Protein AF-A0A4Q3WGD9-F1 (afdb_monomer)

Solvent-accessible surface area (backbone atoms only — not comparable to full-atom values): 4986 Å² total; per-residue (Å²): 122,66,65,63,58,50,52,52,49,52,52,55,50,52,52,49,54,53,51,49,65,63,58,53,74,86,39,61,67,70,59,52,50,52,53,50,50,53,53,50,48,54,51,52,52,50,48,37,60,75,69,58,48,67,61,53,65,75,70,50,54,70,66,60,53,52,53,50,51,53,49,52,50,51,52,52,52,49,48,55,53,48,55,64,72,76,104

Nearest PDB structures (foldseek):
  8om4-assembly1_A  TM=2.969E-01  e=6.503E+00  Saccharomyces cerevisiae

Structure (mmCIF, N/CA/C/O backbone):
data_AF-A0A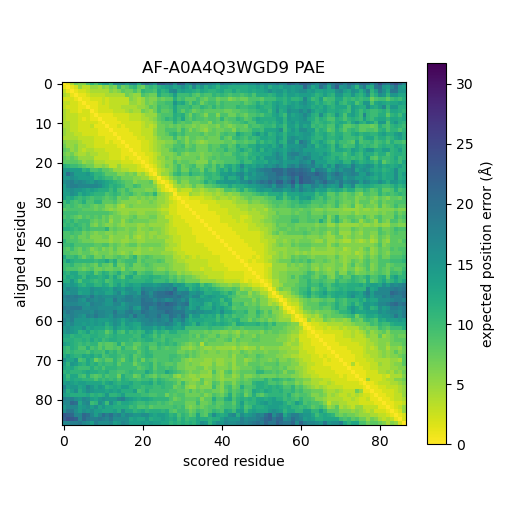4Q3WGD9-F1
#
_entry.id   AF-A0A4Q3WGD9-F1
#
loop_
_atom_site.group_PDB
_atom_site.id
_atom_site.type_symbol
_atom_site.label_atom_id
_atom_site.label_alt_id
_atom_site.label_comp_id
_atom_site.label_asym_id
_atom_site.label_entity_id
_atom_site.label_seq_id
_atom_site.pdbx_PDB_ins_code
_atom_site.Cartn_x
_atom_site.Cartn_y
_atom_site.Cartn_z
_atom_site.occupancy
_atom_site.B_iso_or_equiv
_atom_site.auth_seq_id
_atom_site.auth_comp_id
_atom_site.auth_asym_id
_atom_site.auth_atom_id
_atom_site.pdbx_PDB_model_num
ATOM 1 N N . MET A 1 1 ? -17.260 -21.648 9.800 1.00 63.59 1 MET A N 1
ATOM 2 C CA . MET A 1 1 ? -17.226 -20.203 9.466 1.00 63.59 1 MET A CA 1
ATOM 3 C C . MET A 1 1 ? -15.877 -19.717 8.918 1.00 63.59 1 MET A C 1
ATOM 5 O O . MET A 1 1 ? -15.903 -18.960 7.968 1.00 63.59 1 MET A O 1
ATOM 9 N N . TRP A 1 2 ? -14.706 -20.161 9.395 1.00 76.75 2 TRP A N 1
ATOM 10 C CA . TRP A 1 2 ? -13.400 -19.780 8.806 1.00 76.75 2 TRP A CA 1
ATOM 11 C C . TRP A 1 2 ? -13.055 -20.454 7.459 1.00 76.75 2 TRP A C 1
ATOM 13 O O . TRP A 1 2 ? -12.477 -19.823 6.580 1.00 76.75 2 TRP A O 1
ATOM 23 N N . GLN A 1 3 ? -13.468 -21.712 7.268 1.00 77.06 3 GLN A N 1
ATOM 24 C CA . GLN A 1 3 ? -13.204 -22.494 6.052 1.00 77.06 3 GLN A CA 1
ATOM 25 C C . GLN A 1 3 ? -13.774 -21.848 4.785 1.00 77.06 3 GLN A C 1
ATOM 27 O O . GLN A 1 3 ? -13.127 -21.892 3.748 1.00 77.06 3 GLN A O 1
ATOM 32 N N . MET A 1 4 ? -14.942 -21.202 4.876 1.00 78.25 4 MET A N 1
ATOM 33 C CA . MET A 1 4 ? -15.571 -20.500 3.750 1.00 78.25 4 MET A CA 1
ATOM 34 C C . MET A 1 4 ? -14.738 -19.283 3.313 1.00 78.25 4 MET A C 1
ATOM 36 O O . MET A 1 4 ? -14.482 -19.097 2.127 1.00 78.25 4 MET A O 1
ATOM 40 N N . TYR A 1 5 ? -14.250 -18.493 4.278 1.00 80.19 5 TYR A N 1
ATOM 41 C CA . TYR A 1 5 ? -13.355 -17.363 4.010 1.00 80.19 5 TYR A CA 1
ATOM 42 C C . TYR A 1 5 ? -11.983 -17.823 3.496 1.00 80.19 5 TYR A C 1
ATOM 44 O O . TYR A 1 5 ? -11.409 -17.173 2.625 1.00 80.19 5 TYR A O 1
ATOM 52 N N . ALA A 1 6 ? -11.476 -18.963 3.978 1.00 81.44 6 ALA A N 1
ATOM 53 C CA . ALA A 1 6 ? -10.233 -19.558 3.492 1.00 81.44 6 ALA A CA 1
ATOM 54 C C . ALA A 1 6 ? -10.359 -20.065 2.044 1.00 81.44 6 ALA A C 1
ATOM 56 O O . ALA A 1 6 ? -9.474 -19.802 1.233 1.00 81.44 6 ALA A O 1
ATOM 57 N N . LEU A 1 7 ? -11.473 -20.721 1.696 1.00 85.50 7 LEU A N 1
ATOM 58 C CA . LEU A 1 7 ? -11.769 -21.161 0.327 1.00 85.50 7 LEU A CA 1
ATOM 59 C C . LEU A 1 7 ? -11.925 -19.975 -0.630 1.00 85.50 7 LEU A C 1
ATOM 61 O O . LEU A 1 7 ? -11.350 -19.990 -1.717 1.00 85.50 7 LEU A O 1
ATOM 65 N N . GLY A 1 8 ? -12.633 -18.924 -0.206 1.00 81.88 8 GLY A N 1
ATOM 66 C CA . GLY A 1 8 ? -12.724 -17.676 -0.964 1.00 81.88 8 GLY A CA 1
ATOM 67 C C . GLY A 1 8 ? -11.347 -17.044 -1.195 1.00 81.88 8 GLY A C 1
ATOM 68 O O . GLY A 1 8 ? -11.003 -16.719 -2.328 1.00 81.88 8 GLY A O 1
ATOM 69 N N . SER A 1 9 ? -10.521 -16.944 -0.148 1.00 82.00 9 SER A N 1
ATOM 70 C CA . SER A 1 9 ? -9.145 -16.435 -0.248 1.00 82.00 9 SER A CA 1
ATOM 71 C C . SER A 1 9 ? -8.293 -17.256 -1.222 1.00 82.00 9 SER A C 1
ATOM 73 O O . SER A 1 9 ? -7.647 -16.690 -2.102 1.00 82.00 9 SER A O 1
ATOM 75 N N . ALA A 1 10 ? -8.346 -18.589 -1.133 1.00 84.31 10 ALA A N 1
ATOM 76 C CA . ALA A 1 10 ? -7.614 -19.481 -2.029 1.00 84.31 10 ALA A CA 1
ATOM 77 C C . ALA A 1 10 ? -8.044 -19.316 -3.496 1.00 84.31 10 ALA A C 1
ATOM 79 O O . ALA A 1 10 ? -7.193 -19.278 -4.385 1.00 84.31 10 ALA A O 1
ATOM 80 N N . PHE A 1 11 ? -9.345 -19.152 -3.752 1.00 89.50 11 PHE A N 1
ATOM 81 C CA . PHE A 1 11 ? -9.875 -18.903 -5.092 1.00 89.50 11 PHE A CA 1
ATOM 82 C C . PHE A 1 11 ? -9.359 -17.581 -5.679 1.00 89.50 11 PHE A C 1
ATOM 84 O O . PHE A 1 11 ? -8.808 -17.566 -6.781 1.00 89.50 11 PHE A O 1
ATOM 91 N N . PHE A 1 12 ? -9.456 -16.477 -4.929 1.00 84.06 12 PHE A N 1
ATOM 92 C CA . PHE A 1 12 ? -8.936 -15.177 -5.370 1.00 84.06 12 PHE A CA 1
ATOM 93 C C . PHE A 1 12 ? -7.408 -15.174 -5.521 1.00 84.06 12 PHE A C 1
ATOM 95 O O . PHE A 1 12 ? -6.884 -14.543 -6.442 1.00 84.06 12 PHE A O 1
ATOM 102 N N . ALA A 1 13 ? -6.683 -15.903 -4.669 1.00 81.62 13 ALA A N 1
ATOM 103 C CA . ALA A 1 13 ? -5.236 -16.063 -4.777 1.00 81.62 13 ALA A CA 1
ATOM 104 C C . ALA A 1 13 ? -4.839 -16.823 -6.052 1.00 81.62 13 ALA A C 1
ATOM 106 O O . ALA A 1 13 ? -3.949 -16.372 -6.777 1.00 81.62 13 ALA A O 1
ATOM 107 N N . ALA A 1 14 ? -5.530 -17.922 -6.370 1.00 83.06 14 ALA A N 1
ATOM 108 C CA . ALA A 1 14 ? -5.318 -18.675 -7.604 1.00 83.06 14 ALA A CA 1
ATOM 109 C C . ALA A 1 14 ? -5.608 -17.816 -8.845 1.00 83.06 14 ALA A C 1
ATOM 111 O O . ALA A 1 14 ? -4.797 -17.776 -9.771 1.00 83.06 14 ALA A O 1
ATOM 112 N N . LEU A 1 15 ? -6.708 -17.054 -8.834 1.00 83.00 15 LEU A N 1
ATOM 113 C CA . LEU A 1 15 ? -7.051 -16.128 -9.916 1.00 83.00 15 LEU A CA 1
ATOM 114 C C . LEU A 1 15 ? -5.973 -15.045 -10.088 1.00 83.00 15 LEU A C 1
ATOM 116 O O . LEU A 1 15 ? -5.506 -14.801 -11.197 1.00 83.00 15 LEU A O 1
ATOM 120 N N . THR A 1 16 ? -5.504 -14.457 -8.983 1.00 81.62 16 THR A N 1
ATOM 121 C CA . THR A 1 16 ? -4.422 -13.457 -8.986 1.00 81.62 16 THR A CA 1
ATOM 122 C C . THR A 1 16 ? -3.134 -14.024 -9.579 1.00 81.62 16 THR A C 1
ATOM 124 O O . THR A 1 16 ? -2.468 -13.340 -10.357 1.00 81.62 16 THR A O 1
ATOM 127 N N . ALA A 1 17 ? -2.779 -15.271 -9.253 1.00 77.94 17 ALA A N 1
ATOM 128 C CA . ALA A 1 17 ? -1.592 -15.929 -9.795 1.00 77.94 17 ALA A CA 1
ATOM 129 C C . ALA A 1 17 ? -1.685 -16.113 -11.319 1.00 77.94 17 ALA A C 1
ATOM 131 O O . ALA A 1 17 ? -0.716 -15.835 -12.028 1.00 77.94 17 ALA A O 1
ATOM 132 N N . ILE A 1 18 ? -2.856 -16.509 -11.829 1.00 80.56 18 ILE A N 1
ATOM 133 C CA . IL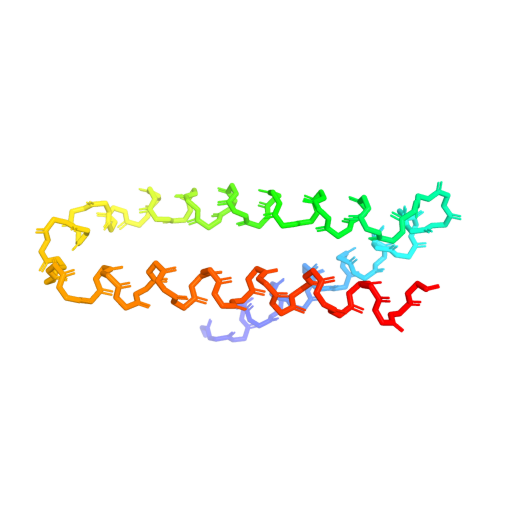E A 1 18 ? -3.110 -16.656 -13.270 1.00 80.56 18 ILE A CA 1
ATOM 134 C C . ILE A 1 18 ? -3.025 -15.292 -13.969 1.00 80.56 18 ILE A C 1
ATOM 136 O O . ILE A 1 18 ? -2.272 -15.149 -14.932 1.00 80.56 18 ILE A O 1
ATOM 140 N N . LEU A 1 19 ? -3.723 -14.273 -13.454 1.00 77.69 19 LEU A N 1
ATOM 141 C CA . LEU A 1 19 ? -3.719 -12.920 -14.026 1.00 77.69 19 LEU A CA 1
ATOM 142 C C . LEU A 1 19 ? -2.320 -12.294 -14.018 1.00 77.69 19 LEU A C 1
ATOM 144 O O . LEU A 1 19 ? -1.930 -11.665 -14.995 1.00 77.69 19 LEU A O 1
ATOM 148 N N . THR A 1 20 ? -1.543 -12.496 -12.951 1.00 73.44 20 THR A N 1
ATO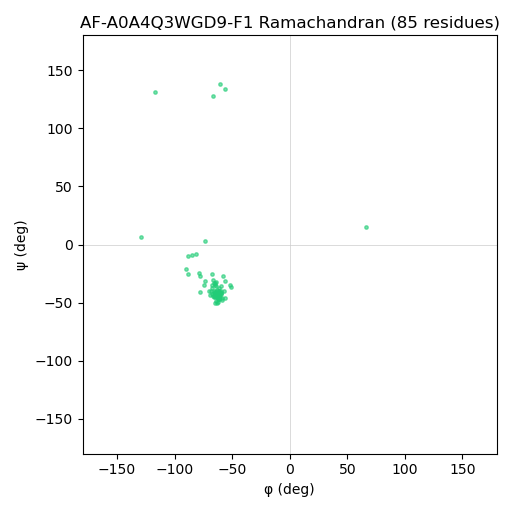M 149 C CA . THR A 1 20 ? -0.164 -11.984 -12.865 1.00 73.44 20 THR A CA 1
ATOM 150 C C . THR A 1 20 ? 0.721 -12.627 -13.931 1.00 73.44 20 THR A C 1
ATOM 152 O O . THR A 1 20 ? 1.482 -11.938 -14.603 1.00 73.44 20 THR A O 1
ATOM 155 N N . LYS A 1 21 ? 0.595 -13.941 -14.143 1.00 70.44 21 LYS A N 1
ATOM 156 C CA . LYS A 1 21 ? 1.392 -14.665 -15.143 1.00 70.44 21 LYS A CA 1
ATOM 157 C C . LYS A 1 21 ? 1.065 -14.235 -16.578 1.00 70.44 21 LYS A C 1
ATOM 159 O O . LYS A 1 21 ? 1.954 -14.229 -17.424 1.00 70.44 21 LYS A O 1
ATOM 164 N N . VAL A 1 22 ? -0.191 -13.867 -16.840 1.00 72.00 22 VAL A N 1
ATOM 165 C CA . VAL A 1 22 ? -0.641 -13.341 -18.139 1.00 72.00 22 VAL A CA 1
ATOM 166 C C . VAL A 1 22 ? -0.250 -11.866 -18.313 1.00 72.00 22 VAL A C 1
ATOM 168 O O . VAL A 1 22 ? 0.202 -11.487 -19.386 1.00 72.00 22 VAL A O 1
ATOM 171 N N . GLY A 1 23 ? -0.365 -11.042 -17.267 1.00 64.62 23 GLY A N 1
ATOM 172 C CA . GLY A 1 23 ? -0.137 -9.593 -17.336 1.00 64.62 23 GLY A CA 1
ATOM 173 C C . GLY A 1 23 ? 1.331 -9.151 -17.333 1.00 64.62 23 GLY A C 1
ATOM 174 O O . GLY A 1 23 ? 1.635 -8.078 -17.839 1.00 64.62 23 GLY A O 1
ATOM 175 N N . VAL A 1 24 ? 2.251 -9.956 -16.793 1.00 65.56 24 VAL A N 1
ATOM 176 C CA . VAL A 1 24 ? 3.688 -9.604 -16.708 1.00 65.56 24 VAL A CA 1
ATOM 177 C C . VAL A 1 24 ? 4.455 -9.953 -17.996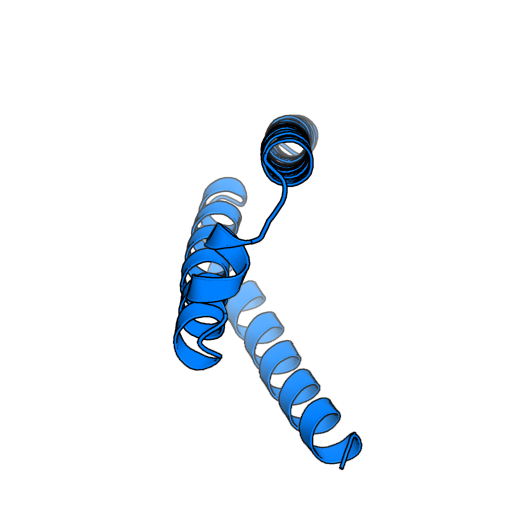 1.00 65.56 24 VAL A C 1
ATOM 179 O O . VAL A 1 24 ? 5.602 -9.553 -18.155 1.00 65.56 24 VAL A O 1
ATOM 182 N N . LYS A 1 25 ? 3.836 -10.669 -18.946 1.00 64.31 25 LYS A N 1
ATOM 183 C CA . LYS A 1 25 ? 4.526 -11.178 -20.143 1.00 64.31 25 LYS A CA 1
ATOM 184 C C . LYS A 1 25 ? 5.005 -10.076 -21.102 1.00 64.31 25 LYS A C 1
ATOM 186 O O . LYS A 1 25 ? 6.046 -10.250 -21.724 1.00 64.31 25 LYS A O 1
ATOM 191 N N . ASP A 1 26 ? 4.294 -8.950 -21.155 1.00 64.12 26 ASP A N 1
ATOM 192 C CA . ASP A 1 26 ? 4.560 -7.841 -22.089 1.00 64.12 26 ASP A CA 1
ATOM 193 C C . ASP A 1 26 ? 4.658 -6.466 -21.397 1.00 64.12 26 ASP A C 1
ATOM 195 O O . ASP A 1 26 ? 4.754 -5.431 -22.055 1.00 64.12 26 ASP A O 1
ATOM 199 N N . VAL A 1 27 ? 4.629 -6.425 -20.058 1.00 69.44 27 VAL A N 1
ATOM 200 C CA . VAL A 1 27 ? 4.597 -5.175 -19.283 1.00 69.44 27 VAL A CA 1
ATOM 201 C C . VAL A 1 27 ? 5.853 -5.052 -18.416 1.00 69.44 27 VAL A C 1
ATOM 203 O O . VAL A 1 27 ? 6.166 -5.985 -17.675 1.00 69.44 27 VAL A O 1
ATOM 206 N N . PRO A 1 28 ? 6.562 -3.904 -18.428 1.00 70.31 28 PRO A N 1
ATOM 207 C CA . PRO A 1 28 ? 7.699 -3.689 -17.539 1.00 70.31 28 PRO A CA 1
ATOM 208 C C . PRO A 1 28 ? 7.292 -3.866 -16.068 1.00 70.31 28 PRO A C 1
ATOM 210 O O . PRO A 1 28 ? 6.279 -3.325 -15.621 1.00 70.31 28 PRO A O 1
ATOM 213 N N . SER A 1 29 ? 8.107 -4.602 -15.307 1.00 70.00 29 SER A N 1
ATOM 214 C CA . SER A 1 29 ? 7.812 -5.049 -13.932 1.00 70.00 29 SER A CA 1
ATOM 215 C C . SER A 1 29 ? 7.369 -3.914 -12.993 1.00 70.00 29 SER A C 1
ATOM 217 O O . SER A 1 29 ? 6.443 -4.078 -12.193 1.00 70.00 29 SER A O 1
ATOM 219 N N . ASN A 1 30 ? 7.952 -2.719 -13.148 1.00 73.25 30 ASN A N 1
ATOM 220 C CA . ASN A 1 30 ? 7.589 -1.534 -12.364 1.00 73.25 30 ASN A CA 1
ATOM 221 C C . ASN A 1 30 ? 6.152 -1.068 -12.659 1.00 73.25 30 ASN A C 1
ATOM 223 O O . ASN A 1 30 ? 5.419 -0.719 -11.735 1.00 73.25 30 ASN A O 1
ATOM 227 N N . LEU A 1 31 ? 5.726 -1.101 -13.928 1.00 74.44 31 LEU A N 1
ATOM 228 C CA . LEU A 1 31 ? 4.376 -0.706 -14.341 1.00 74.44 31 LEU A CA 1
ATOM 229 C C . LEU A 1 31 ? 3.337 -1.720 -13.846 1.00 74.44 31 LEU A C 1
ATOM 231 O O . LEU A 1 31 ? 2.314 -1.327 -13.287 1.00 74.44 31 LEU A O 1
ATOM 235 N N . ALA A 1 32 ? 3.624 -3.019 -13.975 1.00 77.81 32 ALA A N 1
ATOM 236 C CA . ALA A 1 32 ? 2.746 -4.078 -13.477 1.00 77.81 32 ALA A CA 1
ATOM 237 C C . ALA A 1 32 ? 2.534 -3.964 -11.957 1.00 77.81 32 ALA A C 1
ATOM 239 O O . ALA A 1 32 ? 1.411 -4.069 -11.455 1.00 77.81 32 ALA A O 1
ATOM 240 N N . THR A 1 33 ? 3.609 -3.681 -11.223 1.00 77.25 33 THR A N 1
ATOM 241 C CA . THR A 1 33 ? 3.547 -3.520 -9.770 1.00 77.25 33 THR A CA 1
ATOM 242 C C . THR A 1 33 ? 2.803 -2.243 -9.363 1.00 77.25 33 THR A C 1
ATOM 244 O O . THR A 1 33 ? 1.983 -2.287 -8.444 1.00 77.25 33 THR A O 1
ATOM 247 N N . ALA A 1 34 ? 3.011 -1.129 -10.071 1.00 79.62 34 ALA A N 1
ATOM 248 C CA . ALA A 1 34 ? 2.285 0.119 -9.831 1.00 79.62 34 ALA A CA 1
ATOM 249 C C . ALA A 1 34 ? 0.771 -0.029 -10.066 1.00 79.62 34 ALA A C 1
ATOM 251 O O . ALA A 1 34 ? -0.036 0.431 -9.262 1.00 79.62 34 ALA A O 1
ATOM 252 N N . ILE A 1 35 ? 0.362 -0.730 -11.127 1.00 81.00 35 ILE A N 1
ATOM 253 C CA . ILE A 1 35 ? -1.060 -1.015 -11.377 1.00 81.00 35 ILE A CA 1
ATOM 254 C C . ILE A 1 35 ? -1.639 -1.849 -10.228 1.00 81.00 35 ILE A C 1
ATOM 256 O O . ILE A 1 35 ? -2.718 -1.548 -9.714 1.00 81.00 35 ILE A O 1
ATOM 260 N N . ARG A 1 36 ? -0.903 -2.868 -9.767 1.00 80.56 36 ARG A N 1
ATOM 261 C CA . ARG A 1 36 ? -1.341 -3.725 -8.659 1.00 80.56 36 ARG A CA 1
ATOM 262 C C . ARG A 1 36 ? -1.541 -2.940 -7.361 1.00 80.56 36 ARG A C 1
ATOM 264 O O . ARG A 1 36 ? -2.532 -3.182 -6.673 1.00 80.56 36 ARG A O 1
ATOM 271 N N . THR A 1 37 ? -0.653 -2.006 -7.017 1.00 82.50 37 THR A N 1
ATOM 272 C CA . THR A 1 37 ? -0.809 -1.197 -5.795 1.00 82.50 37 THR A CA 1
ATOM 273 C C . THR A 1 37 ? -1.992 -0.248 -5.869 1.00 82.50 37 THR A C 1
ATOM 275 O O . THR A 1 37 ? -2.692 -0.110 -4.870 1.00 82.50 37 THR A O 1
ATOM 278 N N . VAL A 1 38 ? -2.277 0.342 -7.034 1.00 84.69 38 VAL A N 1
ATOM 279 C CA . VAL A 1 38 ? -3.469 1.185 -7.226 1.00 84.69 38 VAL A CA 1
ATOM 280 C C . VAL A 1 38 ? -4.749 0.377 -7.014 1.00 84.69 38 VAL A C 1
ATOM 282 O O . VAL A 1 38 ? -5.636 0.814 -6.283 1.00 84.69 38 VAL A O 1
ATOM 285 N N . VAL A 1 39 ? -4.835 -0.829 -7.584 1.00 83.56 39 VAL A N 1
ATOM 286 C CA . VAL A 1 39 ? -6.003 -1.708 -7.399 1.00 83.56 39 VAL A CA 1
ATOM 287 C C . VAL A 1 39 ? -6.174 -2.101 -5.929 1.00 83.56 39 VAL A C 1
ATOM 289 O O . VAL A 1 39 ? -7.283 -2.030 -5.401 1.00 83.56 39 VAL A O 1
ATOM 292 N N . ILE A 1 40 ? -5.085 -2.463 -5.240 1.00 84.25 40 ILE A N 1
ATOM 293 C CA . ILE A 1 40 ? -5.117 -2.781 -3.803 1.00 84.25 40 ILE A CA 1
ATOM 294 C C . ILE A 1 40 ? -5.561 -1.565 -2.987 1.00 84.25 40 ILE A C 1
ATOM 296 O O . ILE A 1 40 ? -6.362 -1.715 -2.068 1.00 84.25 40 ILE A O 1
ATOM 300 N N . LEU A 1 41 ? -5.083 -0.367 -3.326 1.00 85.56 41 LEU A N 1
ATOM 301 C CA . LEU A 1 41 ? -5.454 0.872 -2.648 1.00 85.56 41 LEU A CA 1
ATOM 302 C C . LEU A 1 41 ? -6.955 1.149 -2.791 1.00 85.56 41 LEU A C 1
ATOM 304 O O . LEU A 1 41 ? -7.615 1.417 -1.788 1.00 85.56 41 LEU A O 1
ATOM 308 N N . LEU A 1 42 ? -7.511 1.014 -4.000 1.00 84.88 42 LEU A N 1
ATOM 309 C CA . LEU A 1 42 ? -8.951 1.163 -4.239 1.00 84.88 42 LEU A CA 1
ATOM 310 C C . LEU A 1 42 ? -9.773 0.135 -3.451 1.00 84.88 42 LEU A C 1
ATOM 312 O O . LEU A 1 42 ? -10.757 0.503 -2.811 1.00 84.88 42 LEU A O 1
ATOM 316 N N . LEU A 1 43 ? -9.356 -1.135 -3.446 1.00 83.19 43 LEU A N 1
ATO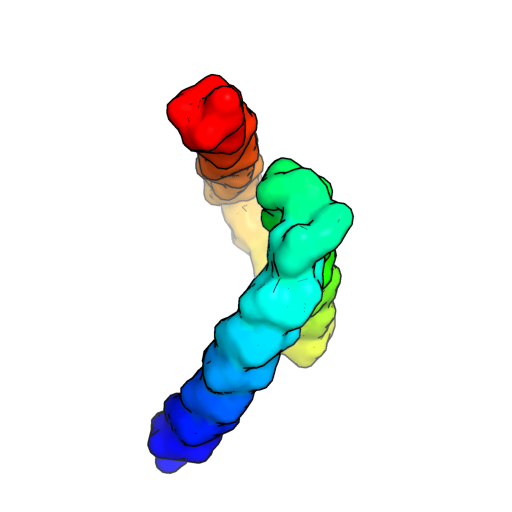M 317 C CA . LEU A 1 43 ? -10.026 -2.190 -2.678 1.00 83.19 43 LEU A CA 1
ATOM 318 C C . LEU A 1 43 ? -9.961 -1.937 -1.168 1.00 83.19 43 LEU A C 1
ATOM 320 O O . LEU A 1 43 ? -10.971 -2.092 -0.484 1.00 83.19 43 LEU A O 1
ATOM 324 N N . ALA A 1 44 ? -8.802 -1.528 -0.646 1.00 84.06 44 ALA A N 1
ATOM 325 C CA . ALA A 1 44 ? -8.611 -1.237 0.772 1.00 84.06 44 ALA A CA 1
ATOM 326 C C . ALA A 1 44 ? -9.506 -0.080 1.232 1.00 84.06 44 ALA A C 1
ATOM 328 O O . ALA A 1 44 ? -10.208 -0.207 2.235 1.00 84.06 44 ALA A O 1
ATOM 329 N N . TRP A 1 45 ? -9.550 1.015 0.469 1.00 80.56 45 TRP A N 1
ATOM 330 C CA . TRP A 1 45 ? -10.459 2.127 0.748 1.00 80.56 45 TRP A CA 1
ATOM 331 C C . TRP A 1 45 ? -11.929 1.717 0.623 1.00 80.56 45 TRP A C 1
ATOM 333 O O . TRP A 1 45 ? -12.725 2.061 1.494 1.00 80.56 45 TRP A O 1
ATOM 343 N N . GLY A 1 46 ? -12.290 0.930 -0.396 1.00 82.69 46 GLY A N 1
ATOM 344 C CA . GLY A 1 46 ? -13.638 0.377 -0.547 1.00 82.69 46 GLY A CA 1
ATOM 345 C C . GLY A 1 46 ? -14.080 -0.448 0.667 1.00 82.69 46 GLY A C 1
ATOM 346 O O . GLY A 1 46 ? -15.211 -0.306 1.125 1.00 82.69 46 GLY A O 1
ATOM 347 N N . LEU A 1 47 ? -13.173 -1.241 1.245 1.00 82.56 47 LEU A N 1
ATOM 348 C CA . LEU A 1 47 ? -13.400 -2.002 2.479 1.00 82.56 47 LEU A CA 1
ATOM 349 C C . LEU A 1 47 ? -13.622 -1.099 3.699 1.00 82.56 47 LEU A C 1
ATOM 351 O O . LEU A 1 47 ? -14.538 -1.358 4.477 1.00 82.56 47 LEU A O 1
ATOM 355 N N . VAL A 1 48 ? -12.831 -0.031 3.848 1.00 82.81 48 VAL A N 1
ATOM 356 C CA . VAL A 1 48 ? -12.988 0.956 4.935 1.00 82.81 48 VAL A CA 1
ATOM 357 C C . VAL A 1 48 ? -14.343 1.661 4.844 1.00 82.81 48 VAL A C 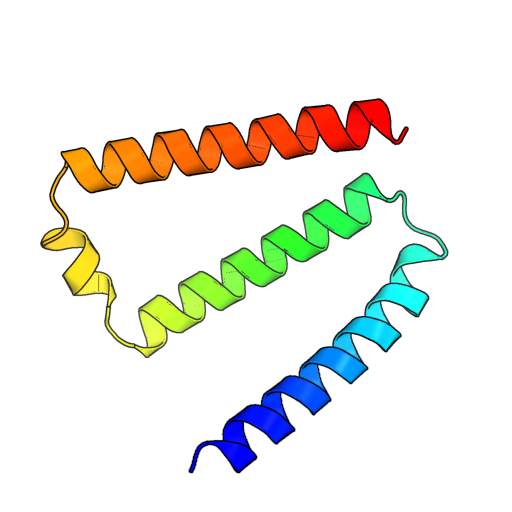1
ATOM 359 O O . VAL A 1 48 ? -15.025 1.818 5.859 1.00 82.81 48 VAL A O 1
ATOM 362 N N . PHE A 1 49 ? -14.768 2.041 3.634 1.00 80.25 49 PHE A N 1
ATOM 363 C CA . PHE A 1 49 ? -16.097 2.615 3.409 1.00 80.25 49 PHE A CA 1
ATOM 364 C C . PHE A 1 49 ? -17.212 1.600 3.685 1.00 80.25 49 PHE A C 1
ATOM 366 O O . PHE A 1 49 ? -18.163 1.932 4.389 1.00 80.25 49 PHE A O 1
ATOM 373 N N . ALA A 1 50 ? -17.081 0.362 3.200 1.00 80.88 50 ALA A N 1
ATOM 374 C CA . ALA A 1 50 ? -18.069 -0.698 3.409 1.00 80.88 50 ALA A CA 1
ATOM 375 C C . ALA A 1 50 ? -18.214 -1.106 4.886 1.00 80.88 50 ALA A C 1
ATOM 377 O O . ALA A 1 50 ? -19.312 -1.446 5.320 1.00 80.88 50 ALA A O 1
ATOM 378 N N . ARG A 1 51 ? -17.131 -1.055 5.673 1.00 79.44 51 ARG A N 1
ATOM 379 C CA . ARG A 1 51 ? -17.153 -1.324 7.122 1.00 79.44 51 ARG A CA 1
ATOM 380 C C . ARG A 1 51 ? -17.607 -0.138 7.975 1.00 79.44 51 ARG A C 1
ATOM 382 O O . ARG A 1 51 ? -17.784 -0.309 9.176 1.00 79.44 51 ARG A O 1
ATOM 389 N N . GLY A 1 52 ? -17.776 1.055 7.400 1.00 71.19 52 GLY A N 1
ATOM 390 C CA . GLY A 1 52 ? -18.114 2.259 8.169 1.00 71.19 52 GLY A CA 1
ATOM 391 C C . GLY A 1 52 ? -17.004 2.714 9.130 1.00 71.19 52 GLY A C 1
ATOM 392 O O . GLY A 1 52 ? -17.236 3.554 9.997 1.00 71.19 52 GLY A O 1
ATOM 393 N N . GLU A 1 53 ? -15.777 2.207 8.965 1.00 69.50 53 GLU A N 1
ATOM 394 C CA . GLU A 1 53 ? -14.604 2.553 9.787 1.00 69.50 53 GLU A CA 1
ATOM 395 C C . GLU A 1 53 ? -14.061 3.962 9.471 1.00 69.50 53 GLU A C 1
ATOM 397 O O . GLU A 1 53 ? -13.100 4.428 10.081 1.00 69.50 53 GLU A O 1
ATOM 402 N N . SER A 1 54 ? -14.718 4.700 8.572 1.00 61.31 54 SER A N 1
ATOM 403 C CA . SER A 1 54 ? -14.439 6.108 8.271 1.00 61.31 54 SER A CA 1
ATOM 404 C C . SER A 1 54 ? -14.554 7.022 9.501 1.00 61.31 54 SER A C 1
ATOM 406 O O . SER A 1 54 ? -13.862 8.038 9.580 1.00 61.31 54 SER A O 1
ATOM 408 N N . GLY A 1 55 ? -15.372 6.651 10.494 1.00 60.84 55 GLY A N 1
ATOM 40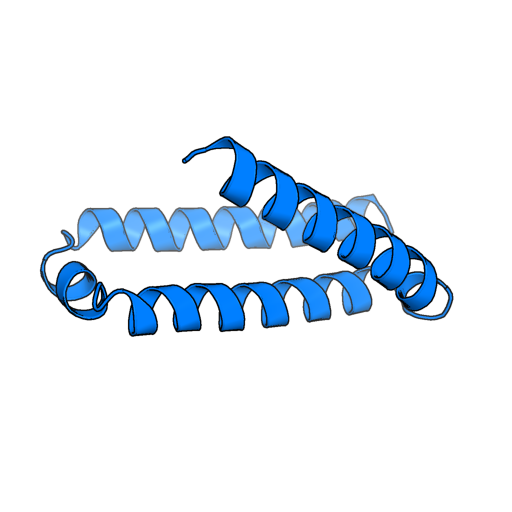9 C CA . GLY A 1 55 ? -15.438 7.324 11.796 1.00 60.84 55 GLY A CA 1
ATOM 410 C C . GLY A 1 55 ? -14.236 7.035 12.701 1.00 60.84 55 GLY A C 1
ATOM 411 O O . GLY A 1 55 ? -13.803 7.924 13.434 1.00 60.84 55 GLY A O 1
ATOM 412 N N . ALA A 1 56 ? -13.640 5.840 12.597 1.00 65.00 56 ALA A N 1
ATOM 413 C CA . ALA A 1 56 ? -12.480 5.450 13.397 1.00 65.00 56 ALA A CA 1
ATOM 414 C C . ALA A 1 56 ? -11.259 6.327 13.081 1.00 65.00 56 ALA A C 1
ATOM 416 O O . ALA A 1 56 ? -10.505 6.675 13.992 1.00 65.00 56 ALA A O 1
ATOM 417 N N . LEU A 1 57 ? -11.123 6.786 11.825 1.00 61.09 57 LEU A N 1
ATOM 418 C CA . LEU A 1 57 ? -10.111 7.773 11.425 1.00 61.09 57 LEU A CA 1
ATOM 419 C C . LEU A 1 57 ? -10.183 9.076 12.237 1.00 61.09 57 LEU A C 1
ATOM 421 O O . LEU A 1 57 ? -9.148 9.699 12.456 1.00 61.09 57 LEU A O 1
ATOM 425 N N . LYS A 1 58 ? -11.371 9.494 12.699 1.00 60.88 58 LYS A N 1
ATOM 426 C CA . LYS A 1 58 ? -11.525 10.714 13.513 1.00 60.88 58 LYS A CA 1
ATOM 427 C C . LYS A 1 58 ? -11.116 10.509 14.972 1.00 60.88 58 LYS A C 1
ATOM 429 O O . LYS A 1 58 ? -10.713 11.467 15.622 1.00 60.88 58 LYS A O 1
ATOM 434 N N . THR A 1 59 ? -11.207 9.281 15.476 1.00 69.38 59 THR A N 1
ATOM 435 C CA . THR A 1 59 ? -10.772 8.905 16.832 1.00 69.38 59 THR A CA 1
ATOM 436 C C . THR A 1 59 ? -9.302 8.493 16.907 1.00 69.38 59 THR A C 1
ATOM 438 O O . THR A 1 59 ? -8.768 8.342 18.003 1.00 69.38 59 THR A O 1
ATOM 441 N N . LEU A 1 60 ? -8.635 8.309 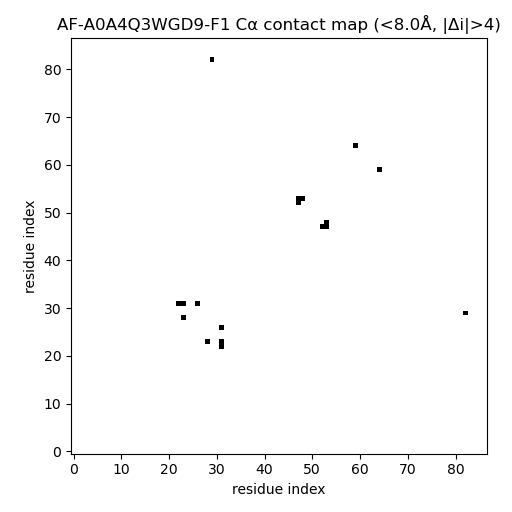15.762 1.00 72.62 60 LEU A N 1
ATOM 442 C CA . LEU A 1 60 ? -7.227 7.930 15.716 1.00 72.62 60 LEU A CA 1
ATOM 443 C C . LEU A 1 60 ? -6.340 9.066 16.272 1.00 72.62 60 LEU A C 1
ATOM 445 O O . LEU A 1 60 ? -6.427 10.205 15.802 1.00 72.62 60 LEU A O 1
ATOM 449 N N . PRO A 1 61 ? -5.451 8.778 17.241 1.00 79.38 61 PRO A N 1
ATOM 450 C CA . PRO A 1 61 ? -4.537 9.780 17.766 1.00 79.38 61 PRO A CA 1
ATOM 451 C C . PRO A 1 61 ? -3.631 10.314 16.651 1.00 79.38 61 PRO A C 1
ATOM 453 O O . PRO A 1 61 ? -3.088 9.546 15.853 1.00 79.38 61 PRO A O 1
ATOM 456 N N . ARG A 1 62 ? -3.405 11.636 16.622 1.00 75.19 62 ARG A N 1
ATOM 457 C CA . ARG A 1 62 ? -2.550 12.299 15.613 1.00 75.19 62 ARG A CA 1
ATOM 458 C C . ARG A 1 62 ? -1.162 11.661 15.493 1.00 75.19 62 ARG A C 1
ATOM 460 O O . ARG A 1 62 ? -0.628 11.566 14.394 1.00 75.19 62 ARG A O 1
ATOM 467 N N . GLN A 1 63 ? -0.602 11.182 16.603 1.00 79.62 63 GLN A N 1
ATOM 468 C CA . GLN A 1 63 ? 0.686 10.491 16.619 1.00 79.62 63 GLN A CA 1
ATOM 469 C C . GLN A 1 63 ? 0.650 9.164 15.845 1.00 79.62 63 GLN A C 1
ATOM 471 O O . GLN A 1 63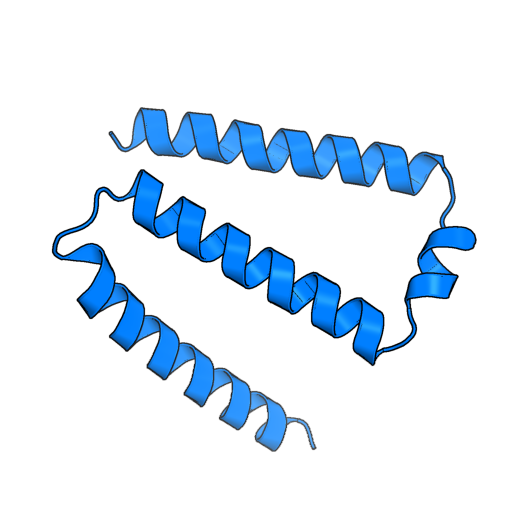 ? 1.571 8.888 15.081 1.00 79.62 63 GLN A O 1
ATOM 476 N N . SER A 1 64 ? -0.422 8.374 15.970 1.00 80.31 64 SER A N 1
ATOM 477 C CA . SER A 1 64 ? -0.594 7.136 15.200 1.00 80.31 64 SER A CA 1
ATOM 478 C C . SER A 1 64 ? -0.688 7.414 13.704 1.00 80.31 64 SER A C 1
ATOM 480 O O . SER A 1 64 ? -0.087 6.689 12.921 1.00 80.31 64 SER A O 1
ATOM 482 N N . VAL A 1 65 ? -1.369 8.493 13.302 1.00 81.25 65 VAL A N 1
ATOM 483 C CA . VAL A 1 65 ? -1.448 8.910 11.892 1.00 81.25 65 VAL A CA 1
ATOM 484 C C . VAL A 1 65 ? -0.070 9.302 11.355 1.00 81.25 65 VAL A C 1
ATOM 486 O O . VAL A 1 65 ? 0.306 8.860 10.275 1.00 81.25 65 VAL A O 1
ATOM 489 N N . ILE A 1 66 ? 0.716 10.068 12.118 1.00 84.19 66 ILE A N 1
ATOM 490 C CA . ILE A 1 66 ? 2.082 10.454 11.730 1.00 84.19 66 ILE A CA 1
ATOM 491 C C . ILE A 1 66 ? 2.973 9.216 11.568 1.00 84.19 66 ILE A C 1
ATOM 493 O O . ILE A 1 66 ? 3.641 9.079 10.546 1.00 84.19 66 ILE A O 1
ATOM 497 N N . PHE A 1 67 ? 2.944 8.282 12.524 1.00 85.31 67 PHE A N 1
ATOM 498 C CA . PHE A 1 67 ? 3.685 7.020 12.416 1.00 85.31 67 PHE A CA 1
ATOM 499 C C . PHE A 1 67 ? 3.236 6.182 11.213 1.00 85.31 67 PHE A C 1
ATOM 501 O O . PHE A 1 67 ? 4.076 5.585 10.541 1.00 85.31 67 PHE A O 1
ATOM 508 N N . LEU A 1 68 ? 1.937 6.165 10.902 1.00 85.12 68 LEU A N 1
ATOM 509 C CA . LEU A 1 68 ? 1.399 5.439 9.751 1.00 85.12 68 LEU A CA 1
ATOM 510 C C . LEU A 1 68 ? 1.844 6.067 8.423 1.00 85.12 68 LEU A C 1
ATOM 512 O O . LEU A 1 68 ? 2.215 5.345 7.501 1.00 85.12 68 LEU A O 1
ATOM 516 N N . ILE A 1 69 ? 1.874 7.401 8.341 1.00 85.19 69 ILE A N 1
ATOM 517 C CA . ILE A 1 69 ? 2.382 8.135 7.174 1.00 85.19 69 ILE A CA 1
ATOM 518 C C . ILE A 1 69 ? 3.877 7.864 6.990 1.00 85.19 69 ILE A C 1
ATOM 520 O O . ILE A 1 69 ? 4.297 7.510 5.891 1.00 85.19 69 ILE A O 1
ATOM 524 N N . ILE A 1 70 ? 4.677 7.970 8.055 1.00 87.31 70 ILE A N 1
ATOM 525 C CA . ILE A 1 70 ? 6.123 7.702 8.005 1.00 87.31 70 ILE A CA 1
ATOM 526 C C . ILE A 1 70 ? 6.393 6.246 7.600 1.00 87.31 70 ILE A C 1
ATOM 528 O O . ILE A 1 70 ? 7.249 5.998 6.754 1.00 87.31 70 ILE A O 1
ATOM 532 N N . SER A 1 71 ? 5.632 5.289 8.137 1.00 85.19 71 SER A N 1
ATOM 533 C CA . SER A 1 71 ? 5.711 3.874 7.751 1.00 85.19 71 SER A CA 1
ATOM 534 C C . SER A 1 71 ? 5.351 3.654 6.275 1.00 85.19 71 SER A C 1
ATOM 536 O O . SER A 1 71 ? 6.056 2.942 5.554 1.00 85.19 71 SER A O 1
ATOM 538 N N . GLY A 1 72 ? 4.302 4.321 5.782 1.00 83.75 72 GLY A N 1
ATOM 539 C CA . GLY A 1 72 ? 3.915 4.289 4.370 1.00 83.75 72 GLY A CA 1
ATOM 540 C C . GLY A 1 72 ? 5.003 4.850 3.450 1.00 83.75 72 GLY A C 1
ATOM 541 O O . GLY A 1 72 ? 5.341 4.227 2.444 1.00 83.75 72 GLY A O 1
ATOM 542 N N . ILE A 1 73 ? 5.613 5.976 3.832 1.00 85.19 73 ILE A N 1
ATOM 543 C CA . ILE A 1 73 ? 6.753 6.575 3.123 1.00 85.19 73 ILE A CA 1
ATOM 544 C C . ILE A 1 73 ? 7.945 5.611 3.118 1.00 85.19 73 ILE A C 1
ATOM 546 O O . ILE A 1 73 ? 8.513 5.357 2.059 1.00 85.19 73 ILE A O 1
ATOM 550 N N . ALA A 1 74 ? 8.291 5.013 4.261 1.00 85.19 74 ALA A N 1
ATOM 551 C CA . ALA A 1 74 ? 9.378 4.039 4.358 1.00 85.19 74 ALA A CA 1
ATOM 552 C C . ALA A 1 74 ? 9.138 2.808 3.465 1.00 85.19 74 ALA A C 1
ATOM 554 O O . ALA A 1 74 ? 10.054 2.342 2.786 1.00 85.19 74 ALA A O 1
ATOM 555 N N . THR A 1 75 ? 7.895 2.328 3.399 1.00 84.25 75 THR A N 1
ATOM 556 C CA . THR A 1 75 ? 7.495 1.212 2.528 1.00 84.25 75 THR A CA 1
ATOM 557 C C . THR A 1 75 ? 7.639 1.582 1.048 1.00 84.25 75 THR A C 1
ATOM 559 O O . THR A 1 75 ? 8.202 0.814 0.268 1.00 84.25 75 THR A O 1
ATOM 562 N N . GLY A 1 76 ? 7.196 2.782 0.658 1.00 80.44 76 GLY A N 1
ATOM 563 C CA . GLY A 1 76 ? 7.335 3.290 -0.710 1.00 80.44 76 GLY A CA 1
ATOM 564 C C . GLY A 1 76 ? 8.792 3.510 -1.130 1.00 80.44 76 GLY A C 1
ATOM 565 O O . GLY A 1 76 ? 9.179 3.114 -2.230 1.00 80.44 76 GLY A O 1
ATOM 566 N N . LEU A 1 77 ? 9.627 4.077 -0.249 1.00 82.56 77 LEU A N 1
ATOM 567 C CA . LEU A 1 77 ? 11.067 4.220 -0.499 1.00 82.56 77 LEU A CA 1
ATOM 568 C C . LEU A 1 77 ? 11.763 2.861 -0.616 1.00 82.56 77 LEU A C 1
ATOM 570 O O . LEU A 1 77 ? 12.617 2.689 -1.483 1.00 82.56 77 LEU A O 1
ATOM 574 N N . SER A 1 78 ? 11.387 1.887 0.217 1.00 79.75 78 SER A N 1
ATOM 575 C CA . SER A 1 78 ? 11.916 0.524 0.125 1.00 79.75 78 SER A CA 1
ATOM 576 C C . SER A 1 78 ? 11.602 -0.106 -1.231 1.00 79.75 78 SER A C 1
ATOM 578 O O . SER A 1 78 ? 12.490 -0.692 -1.843 1.00 79.75 78 SER A O 1
ATOM 580 N N . TRP A 1 79 ? 10.388 0.087 -1.753 1.00 77.31 79 TRP A N 1
ATOM 581 C CA . TRP A 1 79 ? 10.019 -0.354 -3.098 1.00 77.31 79 TRP A CA 1
ATOM 582 C C . TRP A 1 79 ? 10.840 0.319 -4.191 1.00 77.31 79 TRP A C 1
ATOM 584 O O . TRP A 1 79 ? 11.347 -0.370 -5.071 1.00 77.31 79 TRP A O 1
ATOM 594 N N . LEU A 1 80 ? 11.011 1.641 -4.125 1.00 72.50 80 LEU A N 1
ATOM 595 C CA . LEU A 1 80 ? 11.860 2.374 -5.067 1.00 72.50 80 LEU A CA 1
ATOM 596 C C . LEU A 1 80 ? 13.286 1.814 -5.086 1.00 72.50 80 LEU A C 1
ATOM 598 O O . LEU A 1 80 ? 13.815 1.560 -6.165 1.00 72.50 80 LEU A O 1
ATOM 602 N N . CYS A 1 81 ? 13.882 1.568 -3.916 1.00 76.88 81 CYS A N 1
ATOM 603 C CA . CYS A 1 81 ? 15.204 0.950 -3.808 1.00 76.88 81 CYS A CA 1
ATOM 604 C C . CYS A 1 81 ? 15.225 -0.498 -4.312 1.00 76.88 81 CYS A C 1
ATOM 606 O O . CYS A 1 81 ? 16.155 -0.875 -5.016 1.00 76.88 81 CYS A O 1
ATOM 608 N N . TYR A 1 82 ? 14.207 -1.299 -3.988 1.00 73.31 82 TYR A N 1
ATOM 609 C CA . TYR A 1 82 ? 14.096 -2.691 -4.421 1.00 73.31 82 TYR A CA 1
ATOM 610 C C . TYR A 1 82 ? 14.003 -2.798 -5.943 1.00 73.31 82 TYR A C 1
ATOM 612 O O . TYR A 1 82 ? 14.782 -3.526 -6.546 1.00 73.31 82 TYR A O 1
ATOM 620 N N . PHE A 1 83 ? 13.125 -2.021 -6.580 1.00 67.50 83 PHE A N 1
ATOM 621 C CA . PHE A 1 83 ? 13.012 -2.000 -8.039 1.00 67.50 83 PHE A CA 1
ATOM 622 C C . PHE A 1 83 ? 14.279 -1.489 -8.712 1.00 67.50 83 PHE A C 1
ATOM 624 O O . PHE A 1 83 ? 14.661 -2.027 -9.743 1.00 67.50 83 PHE A O 1
ATOM 631 N N . ARG A 1 84 ? 14.972 -0.513 -8.113 1.00 66.88 84 ARG A N 1
ATOM 632 C CA . ARG A 1 84 ? 16.282 -0.071 -8.607 1.00 66.88 84 ARG A CA 1
ATOM 633 C C . ARG A 1 84 ? 17.392 -1.110 -8.460 1.00 66.88 84 ARG A C 1
ATOM 635 O O . ARG A 1 84 ? 18.383 -0.990 -9.159 1.00 66.88 84 ARG A O 1
ATOM 642 N N . ALA A 1 85 ? 17.275 -2.038 -7.513 1.00 67.81 85 ALA A N 1
ATOM 643 C CA . ALA A 1 85 ? 18.254 -3.102 -7.300 1.00 67.81 85 ALA A CA 1
ATOM 644 C C . ALA A 1 85 ? 17.964 -4.347 -8.155 1.00 67.81 85 ALA A C 1
ATOM 646 O O . ALA A 1 85 ? 18.866 -5.139 -8.408 1.00 67.81 85 ALA A O 1
ATOM 647 N N . LEU A 1 86 ? 16.701 -4.542 -8.544 1.00 62.56 86 LEU A N 1
ATOM 648 C CA . LEU A 1 86 ? 16.248 -5.662 -9.372 1.00 62.56 86 LEU A CA 1
ATOM 649 C C . LEU A 1 86 ? 16.294 -5.365 -10.876 1.00 62.56 86 LEU A C 1
ATOM 651 O O . LEU A 1 86 ? 16.269 -6.304 -11.670 1.00 62.56 86 LEU A O 1
ATOM 655 N N . GLN A 1 87 ? 16.308 -4.081 -11.241 1.00 55.47 87 GLN A N 1
ATOM 656 C CA . GLN A 1 87 ? 16.539 -3.582 -12.595 1.00 55.47 87 GLN A CA 1
ATOM 657 C C . GLN A 1 87 ? 18.036 -3.418 -12.855 1.00 55.47 87 GLN A C 1
ATOM 659 O O . GLN A 1 87 ? 18.450 -3.745 -13.989 1.00 55.47 87 GLN A O 1
#

Sequence (87 aa):
MWQMYALGSAFFAALTAILTKVGVKDVPSNLATAIRTVVILLLAWGLVFARGESGALKTLPRQSVIFLIISGIATGLSWLCYFRALQ

Foldseek 3Di:
DVVVVVVVVVVVVVVVVVCLVVVPPPDDPVVSVVVVVVVVVVVVVVVCVVVVCPVVVVVDPPVVVVVVVVVVVVVVVVVVVVVVVVD

Secondary structure (DSSP, 8-state):
-HHHHHHHHHHHHHHHHHHHHHHTSSS-HHHHHHHHHHHHHHHHHHHHHHTTGGGHHHHS-HHHHHHHHHHHHHHHHHHHHHHHHH-

pLDDT: mean 77.03, std 7.76, range [55.47, 89.5]

Radius of gyration: 16.79 Å; Cα contacts (8 Å, |Δi|>4): 9; chains: 1; bounding box: 36×35×40 Å

Mean predicted aligned error: 8.87 Å